Protein AF-A0A3C2B2I4-F1 (afdb_monomer_lite)

Structure (mmCIF, N/CA/C/O backbone):
data_AF-A0A3C2B2I4-F1
#
_entry.id   AF-A0A3C2B2I4-F1
#
loop_
_atom_site.group_PDB
_atom_site.id
_atom_site.type_symbol
_atom_site.label_atom_id
_atom_site.label_alt_id
_atom_site.label_comp_id
_atom_site.label_asym_id
_atom_site.label_entity_id
_atom_site.label_seq_id
_atom_site.pdbx_PDB_ins_code
_atom_site.Cartn_x
_atom_site.Cartn_y
_atom_site.Cartn_z
_atom_site.occupancy
_atom_site.B_iso_or_equiv
_atom_site.auth_seq_id
_atom_site.auth_comp_id
_atom_site.auth_asym_id
_atom_site.auth_atom_id
_atom_site.pdbx_PDB_model_num
ATOM 1 N N . MET A 1 1 ? -45.679 33.049 30.970 1.00 45.91 1 MET A N 1
ATOM 2 C CA . MET A 1 1 ? -45.464 31.804 30.205 1.00 45.91 1 MET A CA 1
ATOM 3 C C . MET A 1 1 ? -45.066 32.193 28.793 1.00 45.91 1 MET A C 1
ATOM 5 O O . MET A 1 1 ? -45.923 32.632 28.043 1.00 45.91 1 MET A O 1
ATOM 9 N N . LEU A 1 2 ? -43.774 32.121 28.475 1.00 46.69 2 LEU A N 1
ATOM 10 C CA . LEU A 1 2 ? -43.236 32.306 27.125 1.00 46.69 2 LEU A CA 1
ATOM 11 C C . LEU A 1 2 ? -42.675 30.939 26.718 1.00 46.69 2 LEU A C 1
ATOM 13 O O . LEU A 1 2 ? -41.783 30.434 27.396 1.00 46.69 2 LEU A O 1
ATOM 17 N N . GLY A 1 3 ? -43.286 30.293 25.724 1.00 44.69 3 GLY A N 1
ATOM 18 C CA . GLY A 1 3 ? -42.821 29.006 25.196 1.00 44.69 3 GLY A CA 1
ATOM 19 C C . GLY A 1 3 ? -41.560 29.170 24.336 1.00 44.69 3 GLY A C 1
ATOM 20 O O . GLY A 1 3 ? -41.277 30.287 23.895 1.00 44.69 3 GLY A O 1
ATOM 21 N N . PRO A 1 4 ? -40.789 28.095 24.096 1.00 54.88 4 PRO A N 1
ATOM 22 C CA . PRO A 1 4 ? -39.605 28.175 23.254 1.00 54.88 4 PRO A CA 1
ATOM 23 C C . PRO A 1 4 ? -40.001 28.342 21.782 1.00 54.88 4 PRO A C 1
ATOM 25 O O . PRO A 1 4 ? -40.861 27.629 21.266 1.00 54.88 4 PRO A O 1
ATOM 28 N N . VAL A 1 5 ? -39.347 29.291 21.114 1.00 54.00 5 VAL A N 1
ATOM 29 C CA . VAL A 1 5 ? -39.343 29.413 19.655 1.00 54.00 5 VAL A CA 1
ATOM 30 C C . VAL A 1 5 ? -38.425 28.317 19.118 1.00 54.00 5 VAL A C 1
ATOM 32 O O . VAL A 1 5 ? -37.212 28.365 19.308 1.00 54.00 5 VAL A O 1
ATOM 35 N N . VAL A 1 6 ? -39.022 27.307 18.491 1.00 51.22 6 VAL A N 1
ATOM 36 C CA . VAL A 1 6 ? -38.335 26.365 17.603 1.00 51.22 6 VAL A CA 1
ATOM 37 C C . VAL A 1 6 ? -37.940 27.120 16.340 1.00 51.22 6 VAL A C 1
ATOM 39 O O . VAL A 1 6 ? -38.787 27.723 15.687 1.00 51.22 6 VAL A O 1
ATOM 42 N N . ASN A 1 7 ? -36.645 27.130 16.033 1.00 45.66 7 ASN A N 1
ATOM 43 C CA . ASN A 1 7 ? -36.138 27.689 14.790 1.00 45.66 7 ASN A CA 1
ATOM 44 C C . ASN A 1 7 ? -35.922 26.531 13.811 1.00 45.66 7 ASN A C 1
ATOM 46 O O . ASN A 1 7 ? -34.861 25.909 13.803 1.00 45.66 7 ASN A O 1
ATOM 50 N N . ASP A 1 8 ? -36.956 26.230 13.026 1.00 52.59 8 ASP A N 1
ATOM 51 C CA . ASP A 1 8 ? -36.856 25.384 11.840 1.00 52.59 8 ASP A CA 1
ATOM 52 C C . ASP A 1 8 ? -36.084 26.160 10.769 1.00 52.59 8 ASP A C 1
ATOM 54 O O . ASP A 1 8 ? -36.627 27.034 10.096 1.00 52.59 8 ASP A O 1
ATOM 58 N N . ASN A 1 9 ? -34.795 25.865 10.625 1.00 42.50 9 ASN A N 1
ATOM 59 C CA . ASN A 1 9 ? -34.027 26.293 9.461 1.00 42.50 9 ASN A CA 1
ATOM 60 C C . ASN A 1 9 ? -33.392 25.069 8.801 1.00 42.50 9 ASN A C 1
ATOM 62 O O . ASN A 1 9 ? -32.176 24.878 8.823 1.00 42.50 9 ASN A O 1
ATOM 66 N N . GLU A 1 10 ? -34.250 24.223 8.229 1.00 46.62 10 GLU A N 1
ATOM 67 C CA . GLU A 1 10 ? -33.852 23.217 7.250 1.00 46.62 10 GLU A CA 1
ATOM 68 C C . GLU A 1 10 ? -33.397 23.922 5.965 1.00 46.62 10 GLU A C 1
ATOM 70 O O . GLU A 1 10 ? -34.185 24.211 5.065 1.00 46.62 10 GLU A O 1
ATOM 75 N N . SER A 1 11 ? -32.098 24.199 5.866 1.00 42.44 11 SER A N 1
ATOM 76 C CA . SER A 1 11 ? -31.469 24.491 4.580 1.00 42.44 11 SER A CA 1
ATOM 77 C C . SER A 1 11 ? -31.208 23.169 3.867 1.00 42.44 11 SER A C 1
ATOM 79 O O . SER A 1 11 ? -30.179 22.522 4.068 1.00 42.44 11 SER A O 1
ATOM 81 N N . LYS A 1 12 ? -32.156 22.764 3.019 1.00 50.34 12 LYS A N 1
ATOM 82 C CA . LYS A 1 12 ? -31.902 21.809 1.936 1.00 50.34 12 LYS A CA 1
ATOM 83 C C . LYS A 1 12 ? -31.000 22.486 0.904 1.00 50.34 12 LYS A C 1
ATOM 85 O O . LYS A 1 12 ? -31.476 23.079 -0.058 1.00 50.34 12 LYS A O 1
ATOM 90 N N . GLY A 1 13 ? -29.696 22.434 1.152 1.00 37.00 13 GLY A N 1
ATOM 91 C CA . GLY A 1 13 ? -28.658 22.785 0.193 1.00 37.00 13 GLY A CA 1
ATOM 92 C C . GLY A 1 13 ? -28.086 21.507 -0.399 1.00 37.00 13 GLY A C 1
ATOM 93 O O . GLY A 1 13 ? -27.253 20.855 0.220 1.00 37.00 13 GLY A O 1
ATOM 94 N N . GLU A 1 14 ? -28.586 21.134 -1.568 1.00 42.44 14 GLU A N 1
ATOM 95 C CA . GLU A 1 14 ? -28.069 20.052 -2.397 1.00 42.44 14 GLU A CA 1
ATOM 96 C C . GLU A 1 14 ? -26.576 20.273 -2.679 1.00 42.44 14 GLU A C 1
ATOM 98 O O . GLU A 1 14 ? -26.188 21.256 -3.311 1.00 42.44 14 GLU A O 1
ATOM 103 N N . VAL A 1 15 ? -25.723 19.385 -2.167 1.00 36.50 15 VAL A N 1
ATOM 104 C CA . VAL A 1 15 ? -24.288 19.419 -2.452 1.00 36.50 15 VAL A CA 1
ATOM 105 C C . VAL A 1 15 ? -24.095 18.765 -3.813 1.00 36.50 15 VAL A C 1
ATOM 107 O O . VAL A 1 15 ? -24.122 17.542 -3.939 1.00 36.50 15 VAL A O 1
ATOM 110 N N . MET A 1 16 ? -23.934 19.594 -4.845 1.00 33.44 16 MET A N 1
ATOM 111 C CA . MET A 1 16 ? -23.454 19.140 -6.144 1.00 33.44 16 MET A CA 1
ATOM 112 C C . MET A 1 16 ? -22.078 18.494 -5.964 1.00 33.44 16 MET A C 1
ATOM 114 O O . MET A 1 16 ? -21.097 19.166 -5.646 1.00 33.44 16 MET A O 1
ATOM 118 N N . ALA A 1 17 ? -22.014 17.181 -6.168 1.00 38.31 17 ALA A N 1
ATOM 119 C CA . ALA A 1 17 ? -20.759 16.472 -6.346 1.00 38.31 17 ALA A CA 1
ATOM 120 C C . ALA A 1 17 ? -20.050 17.023 -7.597 1.00 38.31 17 ALA A C 1
ATOM 122 O O . ALA A 1 17 ? -20.699 17.162 -8.639 1.00 38.31 17 ALA A O 1
ATOM 123 N N . PRO A 1 18 ? -18.740 17.321 -7.556 1.00 34.59 18 PRO A N 1
ATOM 124 C CA . PRO A 1 18 ? -18.010 17.601 -8.778 1.00 34.59 18 PRO A CA 1
ATOM 125 C C . PRO A 1 18 ? -17.864 16.295 -9.567 1.00 34.59 18 PRO A C 1
ATOM 127 O O . PRO A 1 18 ? -17.041 15.438 -9.255 1.00 34.59 18 PRO A O 1
ATOM 130 N N . THR A 1 19 ? -18.676 16.137 -10.610 1.00 40.25 19 THR A N 1
ATOM 131 C CA . THR A 1 19 ? -18.398 15.214 -11.713 1.00 40.25 19 THR A CA 1
ATOM 132 C C . THR A 1 19 ? -17.154 15.704 -12.445 1.00 40.25 19 THR A C 1
ATOM 134 O O . THR A 1 19 ? -17.232 16.631 -13.252 1.00 40.25 19 THR A O 1
ATOM 137 N N . VAL A 1 20 ? -16.005 15.089 -12.174 1.00 40.44 20 VAL A N 1
ATOM 138 C CA . VAL A 1 20 ? -14.827 15.208 -13.039 1.00 40.44 20 VAL A CA 1
ATOM 139 C C . VAL A 1 20 ? -14.988 14.231 -14.201 1.00 40.44 20 VAL A C 1
ATOM 141 O O . VAL A 1 20 ? -14.652 13.055 -14.118 1.00 40.44 20 VAL A O 1
ATOM 144 N N . ALA A 1 21 ? -15.601 14.730 -15.272 1.00 34.66 21 ALA A N 1
ATOM 145 C CA . ALA A 1 21 ? -15.574 14.094 -16.578 1.00 34.66 21 ALA A CA 1
ATOM 146 C C . ALA A 1 21 ? -14.213 14.346 -17.248 1.00 34.66 21 ALA A C 1
ATOM 148 O O . ALA A 1 21 ? -13.633 15.426 -17.128 1.00 34.66 21 ALA A O 1
ATOM 149 N N . GLU A 1 22 ? -13.731 13.322 -17.945 1.00 38.53 22 GLU A N 1
ATOM 150 C CA . GLU A 1 22 ? -12.522 13.289 -18.761 1.00 38.53 22 GLU A CA 1
ATOM 151 C C . GLU A 1 22 ? -12.404 14.442 -19.7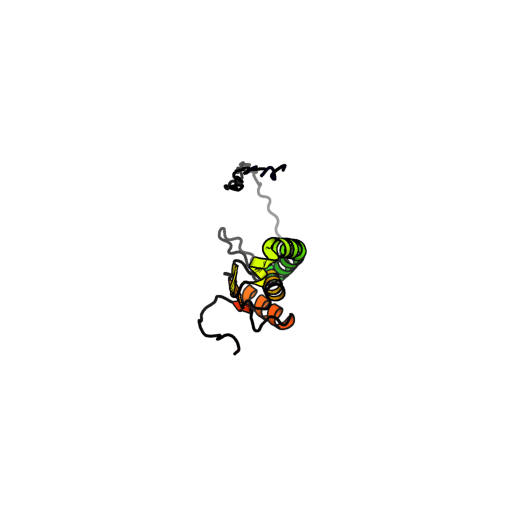70 1.00 38.53 22 GLU A C 1
ATOM 153 O O . GLU A 1 22 ? -13.395 14.848 -20.378 1.00 38.53 22 GLU A O 1
ATOM 158 N N . SER A 1 23 ? -11.165 14.877 -20.038 1.00 31.62 23 SER A N 1
ATOM 159 C CA . SER A 1 23 ? -10.608 15.054 -21.395 1.00 31.62 23 SER A CA 1
ATOM 160 C C . SER A 1 23 ? -9.258 15.772 -21.333 1.00 31.62 23 SER A C 1
ATOM 162 O O . SER A 1 23 ? -9.201 16.997 -21.240 1.00 31.62 23 SER A O 1
ATOM 164 N N . LEU A 1 24 ? -8.160 15.030 -21.477 1.00 36.75 24 LEU A N 1
ATOM 165 C CA . LEU A 1 24 ? -6.911 15.583 -22.005 1.00 36.75 24 LEU A CA 1
ATOM 166 C C . LEU A 1 24 ? -6.739 15.060 -23.432 1.00 36.75 24 LEU A C 1
ATOM 168 O O . LEU A 1 24 ? -6.085 14.055 -23.686 1.00 36.75 24 LEU A O 1
ATOM 172 N N . SER A 1 25 ? -7.384 15.753 -24.369 1.00 41.50 25 SER A N 1
ATOM 173 C CA . SER A 1 25 ? -7.119 15.630 -25.800 1.00 41.50 25 SER A CA 1
ATOM 174 C C . SER A 1 25 ? -5.798 16.340 -26.101 1.00 41.50 25 SER A C 1
ATOM 176 O O . SER A 1 25 ? -5.763 17.568 -26.173 1.00 41.50 25 SER A O 1
ATOM 178 N N . MET A 1 26 ? -4.716 15.584 -26.289 1.00 33.47 26 MET A N 1
ATOM 179 C CA . MET A 1 26 ? -3.487 16.110 -26.882 1.00 33.47 26 MET A CA 1
ATOM 180 C C . MET A 1 26 ? -3.629 16.128 -28.407 1.00 33.47 26 MET A C 1
ATOM 182 O O . MET A 1 26 ? -3.787 15.094 -29.050 1.00 33.47 26 MET A O 1
ATOM 186 N N . THR A 1 27 ? -3.593 17.327 -28.979 1.00 39.25 27 THR A N 1
ATOM 187 C CA . THR A 1 27 ? -3.521 17.568 -30.421 1.00 39.25 27 THR A CA 1
ATOM 188 C C . THR A 1 27 ? -2.119 17.238 -30.925 1.00 39.25 27 THR A C 1
ATOM 190 O O . THR A 1 27 ? -1.152 17.872 -30.505 1.00 39.25 27 THR A O 1
ATOM 193 N N . ALA A 1 28 ? -2.016 16.263 -31.828 1.00 37.44 28 ALA A N 1
ATOM 194 C CA . ALA A 1 28 ? -0.822 16.040 -32.630 1.00 37.44 28 ALA A CA 1
ATOM 195 C C . ALA A 1 28 ? -0.737 17.133 -33.704 1.00 37.44 28 ALA A C 1
ATOM 197 O O . ALA A 1 28 ? -1.655 17.258 -34.515 1.00 37.44 28 ALA A O 1
ATOM 198 N N . ASP A 1 29 ? 0.343 17.913 -33.689 1.00 37.31 29 ASP A N 1
ATOM 199 C CA . ASP A 1 29 ? 0.726 18.765 -34.812 1.00 37.31 29 ASP A CA 1
ATOM 200 C C . ASP A 1 29 ? 1.999 18.206 -35.451 1.00 37.31 29 ASP A C 1
ATOM 202 O O . ASP A 1 29 ? 2.945 17.790 -34.777 1.00 37.31 29 ASP A O 1
ATOM 206 N N . ASP A 1 30 ? 1.933 18.124 -36.770 1.00 43.31 30 ASP A N 1
ATOM 207 C CA . ASP A 1 30 ? 2.786 17.368 -37.671 1.00 43.31 30 ASP A CA 1
ATOM 208 C C . ASP A 1 30 ? 3.889 18.305 -38.179 1.00 43.31 30 ASP A C 1
ATOM 210 O O . ASP A 1 30 ? 3.611 19.354 -38.759 1.00 43.31 30 ASP A O 1
ATOM 214 N N . THR A 1 31 ? 5.164 17.980 -37.964 1.00 46.41 31 THR A N 1
ATOM 215 C CA . THR A 1 31 ? 6.251 18.670 -38.675 1.00 46.41 31 THR A CA 1
ATOM 216 C C . THR A 1 31 ? 7.375 17.699 -39.008 1.00 46.41 31 THR A C 1
ATOM 218 O O . THR A 1 31 ? 8.257 17.391 -38.207 1.00 46.41 31 THR A O 1
ATOM 221 N N . GLN A 1 32 ? 7.328 17.236 -40.254 1.00 48.06 32 GLN A N 1
ATOM 222 C CA . GLN A 1 32 ? 8.372 16.485 -40.938 1.00 48.06 32 GLN A CA 1
ATOM 223 C C . GLN A 1 32 ? 9.633 17.347 -41.099 1.00 48.06 32 GLN A C 1
ATOM 225 O O . GLN A 1 32 ? 9.575 18.437 -41.670 1.00 48.06 32 GLN A O 1
ATOM 230 N N . HIS A 1 33 ? 10.789 16.834 -40.671 1.00 47.34 33 HIS A N 1
ATOM 231 C CA . HIS A 1 33 ? 12.092 17.397 -41.025 1.00 47.34 33 HIS A CA 1
ATOM 232 C C . HIS A 1 33 ? 12.984 16.348 -41.705 1.00 47.34 33 HIS A C 1
ATOM 234 O O . HIS A 1 33 ? 13.320 15.306 -41.150 1.00 47.34 33 HIS A O 1
ATOM 240 N N . ASP A 1 34 ? 13.342 16.679 -42.946 1.00 38.91 34 ASP A N 1
ATOM 241 C CA . ASP A 1 34 ? 14.265 16.010 -43.863 1.00 38.91 34 ASP A CA 1
ATOM 242 C C . ASP A 1 34 ? 15.678 15.867 -43.261 1.00 38.91 34 ASP A C 1
ATOM 244 O O . ASP A 1 34 ? 16.329 16.861 -42.920 1.00 38.91 34 ASP A O 1
ATOM 248 N N . HIS A 1 35 ? 16.185 14.632 -43.166 1.00 49.19 35 HIS A N 1
ATOM 249 C CA . HIS A 1 35 ? 17.567 14.352 -42.776 1.00 49.19 35 HIS A CA 1
ATOM 250 C C . HIS A 1 35 ? 18.350 13.721 -43.928 1.00 49.19 35 HIS A C 1
ATOM 252 O O . HIS A 1 35 ? 18.312 12.523 -44.201 1.00 49.19 35 HIS A O 1
ATOM 258 N N . ARG A 1 36 ? 19.120 14.596 -44.574 1.00 42.72 36 ARG A N 1
ATOM 259 C CA . ARG A 1 36 ? 20.085 14.315 -45.635 1.00 42.72 36 ARG A CA 1
ATOM 260 C C . ARG A 1 36 ? 21.150 13.306 -45.198 1.00 42.72 36 ARG A C 1
ATOM 262 O O . ARG A 1 36 ? 21.790 13.458 -44.159 1.00 42.72 36 ARG A O 1
ATOM 269 N N . HIS A 1 37 ? 21.411 12.340 -46.073 1.00 44.97 37 HIS A N 1
ATOM 270 C CA . HIS A 1 37 ? 22.485 11.361 -45.949 1.00 44.97 37 HIS A CA 1
ATOM 271 C C . HIS A 1 37 ? 23.878 12.005 -46.009 1.00 44.97 37 HIS A C 1
ATOM 273 O O . HIS A 1 37 ? 24.209 12.732 -46.950 1.00 44.97 37 HIS A O 1
ATOM 279 N N . ARG A 1 38 ? 24.740 11.657 -45.047 1.00 45.81 38 ARG A N 1
ATOM 280 C CA . ARG A 1 38 ? 26.193 11.826 -45.159 1.00 45.81 38 ARG A CA 1
ATOM 281 C C . ARG A 1 38 ? 26.908 10.569 -44.667 1.00 45.81 38 ARG A C 1
ATOM 283 O O . ARG A 1 38 ? 26.694 10.119 -43.548 1.00 45.81 38 ARG A O 1
ATOM 290 N N . HIS A 1 39 ? 27.743 10.013 -45.543 1.00 50.38 39 HIS A N 1
ATOM 291 C CA . HIS A 1 39 ? 28.571 8.835 -45.309 1.00 50.38 39 HIS A CA 1
ATOM 292 C C . HIS A 1 39 ? 29.745 9.140 -44.369 1.00 50.38 39 HIS A C 1
ATOM 294 O O . HIS A 1 39 ? 30.473 10.109 -44.583 1.00 50.38 39 HIS A O 1
ATOM 300 N N . GLY A 1 40 ? 29.968 8.260 -43.391 1.00 43.50 40 GLY A N 1
ATOM 301 C CA . GLY A 1 40 ? 31.179 8.203 -42.576 1.00 43.50 40 GLY A CA 1
ATOM 302 C C . GLY A 1 40 ? 31.483 6.756 -42.189 1.00 43.50 40 GLY A C 1
ATOM 303 O O . GLY A 1 40 ? 30.662 6.098 -41.558 1.00 43.50 40 GLY A O 1
ATOM 304 N N . HIS A 1 41 ? 32.641 6.249 -42.615 1.00 52.81 41 HIS A N 1
ATOM 305 C CA . HIS A 1 41 ? 33.168 4.932 -42.253 1.00 52.81 41 HIS A CA 1
ATOM 306 C C . HIS A 1 41 ? 33.758 4.959 -40.835 1.00 52.81 41 HIS A C 1
ATOM 308 O O . HIS A 1 41 ? 34.598 5.806 -40.541 1.00 52.81 41 HIS A O 1
ATOM 314 N N . GLY A 1 42 ? 33.362 4.009 -39.982 1.00 44.94 42 GLY A N 1
ATOM 315 C CA . GLY A 1 42 ? 33.894 3.835 -38.629 1.00 44.94 42 GLY A CA 1
ATOM 316 C C . GLY A 1 42 ? 33.808 2.374 -38.188 1.00 44.94 42 GLY A C 1
ATOM 317 O O . GLY A 1 42 ? 32.819 1.698 -38.451 1.00 44.94 42 GLY A O 1
ATOM 318 N N . HIS A 1 43 ? 34.893 1.878 -37.601 1.00 51.31 43 HIS A N 1
ATOM 319 C CA . HIS A 1 43 ? 35.185 0.470 -37.344 1.00 51.31 43 HIS A CA 1
ATOM 320 C C . HIS A 1 43 ? 34.227 -0.220 -36.360 1.00 51.31 43 HIS A C 1
ATOM 322 O O . HIS A 1 43 ? 33.807 0.354 -35.360 1.00 51.31 43 HIS A O 1
ATOM 328 N N . GLY A 1 44 ? 33.923 -1.489 -36.648 1.00 51.94 44 GLY A N 1
ATOM 329 C CA . GLY A 1 44 ? 33.072 -2.342 -35.831 1.00 51.94 44 GLY A CA 1
ATOM 330 C C . GLY A 1 44 ? 33.773 -2.892 -34.590 1.00 51.94 44 GLY A C 1
ATOM 331 O O . GLY A 1 44 ? 34.717 -3.669 -34.698 1.00 51.94 44 GLY A O 1
ATOM 332 N N . HIS A 1 45 ? 33.201 -2.571 -33.432 1.00 52.00 45 HIS A N 1
ATOM 333 C CA . HIS A 1 45 ? 33.175 -3.426 -32.248 1.00 52.00 45 HIS A CA 1
ATOM 334 C C . HIS A 1 45 ? 31.735 -3.433 -31.722 1.00 52.00 45 HIS A C 1
ATOM 336 O O . HIS A 1 45 ? 31.311 -2.532 -31.005 1.00 52.00 45 HIS A O 1
ATOM 342 N N . SER A 1 46 ? 30.945 -4.422 -32.144 1.00 49.81 46 SER A N 1
ATOM 343 C CA . SER A 1 46 ? 29.560 -4.585 -31.706 1.00 49.81 46 SER A CA 1
ATOM 344 C C . SER A 1 46 ? 29.513 -5.287 -30.346 1.00 49.81 46 SER A C 1
ATOM 346 O O . SER A 1 46 ? 29.611 -6.512 -30.257 1.00 49.81 46 SER A O 1
ATOM 348 N N . HIS A 1 47 ? 29.322 -4.521 -29.280 1.00 55.44 47 HIS A N 1
ATOM 349 C CA . HIS A 1 47 ? 28.520 -4.968 -28.139 1.00 55.44 47 HIS A CA 1
ATOM 350 C C . HIS A 1 47 ? 27.194 -4.222 -28.225 1.00 55.44 47 HIS A C 1
ATOM 352 O O . HIS A 1 47 ? 26.980 -3.196 -27.590 1.00 55.44 47 HIS A O 1
ATOM 358 N N . GLY A 1 48 ? 26.339 -4.698 -29.130 1.00 44.78 48 GLY A N 1
ATOM 359 C CA . GLY A 1 48 ? 24.986 -4.190 -29.267 1.00 44.78 48 GLY A CA 1
ATOM 360 C C . GLY A 1 48 ? 24.117 -4.794 -28.176 1.00 44.78 48 GLY A C 1
ATOM 361 O O . GLY A 1 48 ? 23.596 -5.891 -28.356 1.00 44.78 48 GLY A O 1
ATOM 362 N N . HIS A 1 49 ? 23.927 -4.074 -27.073 1.00 54.19 49 HIS A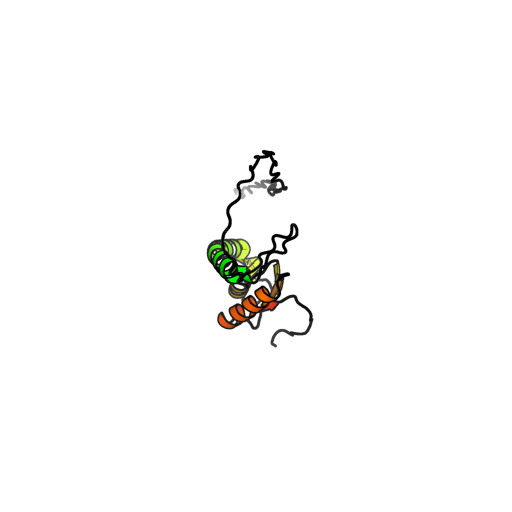 N 1
ATOM 363 C CA . HIS A 1 49 ? 22.657 -4.157 -26.360 1.00 54.19 49 HIS A CA 1
ATOM 364 C C . HIS A 1 49 ? 21.619 -3.495 -27.267 1.00 54.19 49 HIS A C 1
ATOM 366 O O . HIS A 1 49 ? 21.490 -2.274 -27.314 1.00 54.19 49 HIS A O 1
ATOM 372 N N . GLY A 1 50 ? 20.979 -4.311 -28.104 1.00 44.53 50 GLY A N 1
ATOM 373 C CA . GLY A 1 50 ? 19.901 -3.865 -28.969 1.00 44.53 50 GLY A CA 1
ATOM 374 C C . GLY A 1 50 ? 18.701 -3.470 -28.120 1.00 44.53 50 GLY A C 1
ATOM 375 O O . GLY A 1 50 ? 17.902 -4.326 -27.760 1.00 44.53 50 GLY A O 1
ATOM 376 N N . HIS A 1 51 ? 18.563 -2.179 -27.827 1.00 59.34 51 HIS A N 1
ATOM 377 C CA . HIS A 1 51 ? 17.269 -1.593 -27.504 1.00 59.34 51 HIS A CA 1
ATOM 378 C C . HIS A 1 51 ? 16.495 -1.475 -28.817 1.00 59.34 51 HIS A C 1
ATOM 380 O O . HIS A 1 51 ? 16.616 -0.499 -29.557 1.00 59.34 51 HIS A O 1
ATOM 386 N N . GLY A 1 52 ? 15.786 -2.547 -29.169 1.00 47.03 52 GLY A N 1
ATOM 387 C CA . GLY A 1 52 ? 14.802 -2.504 -30.238 1.00 47.03 52 GLY A CA 1
ATOM 388 C C . GLY A 1 52 ? 13.625 -1.659 -29.774 1.00 47.03 52 GLY A C 1
ATOM 389 O O . GLY A 1 52 ? 12.861 -2.111 -28.934 1.00 47.03 52 GLY A O 1
ATOM 390 N N . HIS A 1 53 ? 13.496 -0.448 -30.314 1.00 58.84 53 HIS A N 1
ATOM 391 C CA . HIS A 1 53 ? 12.266 0.334 -30.242 1.00 58.84 53 HIS A CA 1
ATOM 392 C C . HIS A 1 53 ? 11.252 -0.309 -31.189 1.00 58.84 53 HIS A C 1
ATOM 394 O O . HIS A 1 53 ? 11.299 -0.095 -32.405 1.00 58.84 53 HIS A O 1
ATOM 400 N N . SER A 1 54 ? 10.392 -1.163 -30.643 1.00 52.38 54 SER A N 1
ATOM 401 C CA . SER A 1 54 ? 9.255 -1.713 -31.366 1.00 52.38 54 SER A CA 1
ATOM 402 C C . SER A 1 54 ? 8.054 -0.858 -31.001 1.00 52.38 54 SER A C 1
ATOM 404 O O . SER A 1 54 ? 7.675 -0.793 -29.845 1.00 52.38 54 SER A O 1
ATOM 406 N N . HIS A 1 55 ? 7.422 -0.196 -31.969 1.00 55.19 55 HIS A N 1
ATOM 407 C CA . HIS A 1 55 ? 6.140 0.468 -31.730 1.00 55.19 55 HIS A CA 1
ATOM 408 C C . HIS A 1 55 ? 5.116 -0.560 -31.204 1.00 55.19 55 HIS A C 1
ATOM 410 O O . HIS A 1 55 ? 4.556 -1.336 -31.978 1.00 55.19 55 HIS A O 1
ATOM 416 N N . GLY A 1 56 ? 4.949 -0.588 -29.878 1.00 52.19 56 GLY A N 1
ATOM 417 C CA . GLY A 1 56 ? 4.256 -1.631 -29.111 1.00 52.19 56 GLY A CA 1
ATOM 418 C C . GLY A 1 56 ? 4.985 -2.023 -27.813 1.00 52.19 56 GLY A C 1
ATOM 419 O O . GLY A 1 56 ? 4.887 -3.175 -27.409 1.00 52.19 56 GLY A O 1
ATOM 420 N N . ASP A 1 57 ? 5.761 -1.108 -27.215 1.00 52.66 57 ASP A N 1
ATOM 421 C CA . ASP A 1 57 ? 6.603 -1.358 -26.040 1.00 52.66 57 ASP A CA 1
ATOM 422 C C . ASP A 1 57 ? 5.739 -1.507 -24.772 1.00 52.66 57 ASP A C 1
ATOM 424 O O . ASP A 1 57 ? 5.211 -0.524 -24.246 1.00 52.66 57 ASP A O 1
ATOM 428 N N . ASP A 1 58 ? 5.599 -2.734 -24.265 1.00 71.12 58 ASP A N 1
ATOM 429 C CA . ASP A 1 58 ? 5.137 -2.960 -22.895 1.00 71.12 58 ASP A CA 1
ATOM 430 C C . ASP A 1 58 ? 6.137 -2.294 -21.937 1.00 71.12 58 ASP A C 1
ATOM 432 O O . ASP A 1 58 ? 7.334 -2.592 -21.956 1.00 71.12 58 ASP A O 1
ATOM 436 N N . VAL A 1 59 ? 5.657 -1.356 -21.116 1.00 80.69 59 VAL A N 1
ATOM 437 C CA . VAL A 1 59 ? 6.475 -0.679 -20.100 1.00 80.69 59 VAL A CA 1
ATOM 438 C C . VAL A 1 59 ? 7.053 -1.730 -19.152 1.00 80.69 59 VAL A C 1
ATOM 440 O O . VAL A 1 59 ? 6.306 -2.491 -18.535 1.00 80.69 59 VAL A O 1
ATOM 443 N N . ASP A 1 60 ? 8.381 -1.758 -18.999 1.00 86.75 60 ASP A N 1
ATOM 444 C CA . ASP A 1 60 ? 9.037 -2.592 -17.989 1.00 86.75 60 ASP A CA 1
ATOM 445 C C . ASP A 1 60 ? 8.838 -1.980 -16.597 1.00 86.75 60 ASP A C 1
ATOM 447 O O . ASP A 1 60 ? 9.705 -1.311 -16.028 1.00 86.75 60 ASP A O 1
ATOM 451 N N . TRP A 1 61 ? 7.653 -2.225 -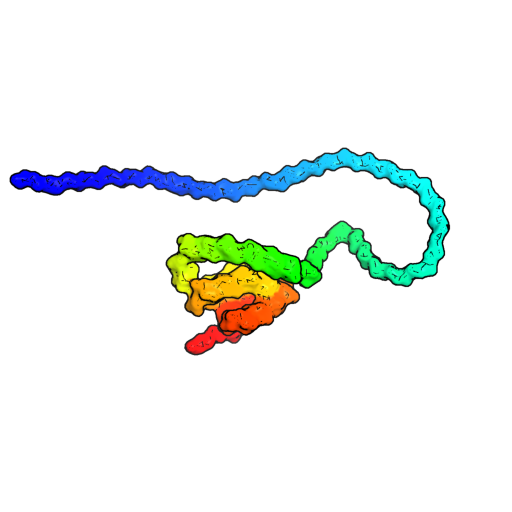16.042 1.00 87.38 61 TRP A N 1
ATOM 452 C CA . TRP A 1 61 ? 7.270 -1.795 -14.702 1.00 87.38 61 TRP A CA 1
ATOM 453 C C . TRP A 1 61 ? 8.228 -2.317 -13.628 1.00 87.38 61 TRP A C 1
ATOM 455 O O . TRP A 1 61 ? 8.410 -1.671 -12.597 1.00 87.38 61 TRP A O 1
ATOM 465 N N . SER A 1 62 ? 8.882 -3.459 -13.871 1.00 84.81 62 SER A N 1
ATOM 466 C CA . SER A 1 62 ? 9.833 -4.040 -12.925 1.00 84.81 62 SER A CA 1
ATOM 467 C C . SER A 1 62 ? 11.137 -3.241 -12.856 1.00 84.81 62 SER A C 1
ATOM 469 O O . SER A 1 62 ? 11.650 -3.008 -11.758 1.00 84.81 62 SER A O 1
ATOM 471 N N . ALA A 1 63 ? 11.625 -2.741 -13.996 1.00 90.25 63 ALA A N 1
ATOM 472 C CA . ALA A 1 63 ? 12.774 -1.840 -14.051 1.00 90.25 63 ALA A CA 1
ATOM 473 C C . ALA A 1 63 ? 12.481 -0.470 -13.416 1.00 90.25 63 ALA A C 1
ATOM 475 O O . ALA A 1 63 ? 13.398 0.196 -12.940 1.00 90.25 63 ALA A O 1
ATOM 476 N N . MET A 1 64 ? 11.209 -0.064 -13.357 1.00 93.00 64 MET A N 1
ATOM 477 C CA . MET A 1 64 ? 10.776 1.196 -12.738 1.00 93.00 64 MET A CA 1
ATOM 478 C C . MET A 1 64 ? 10.486 1.090 -11.234 1.00 93.00 64 MET A C 1
ATOM 480 O O . MET A 1 64 ? 10.139 2.092 -10.614 1.00 93.00 64 MET A O 1
ATOM 484 N N . ALA A 1 65 ? 10.631 -0.088 -10.625 1.00 92.75 65 ALA A N 1
ATOM 485 C CA . ALA A 1 65 ? 10.173 -0.339 -9.260 1.00 92.75 65 ALA A CA 1
ATOM 486 C C . ALA A 1 65 ? 10.732 0.640 -8.212 1.00 92.75 65 ALA A C 1
ATOM 488 O O . ALA A 1 65 ? 9.979 1.133 -7.381 1.00 92.75 65 ALA A O 1
ATOM 489 N N . GLU A 1 66 ? 12.027 0.963 -8.270 1.00 94.69 66 GLU A N 1
ATOM 490 C CA . GLU A 1 66 ? 12.647 1.917 -7.335 1.00 94.69 66 GLU A CA 1
ATOM 491 C C . GLU A 1 66 ? 12.066 3.328 -7.481 1.00 94.69 66 GLU A C 1
ATOM 493 O O . GLU A 1 66 ? 11.842 4.017 -6.490 1.00 94.69 66 GLU A O 1
ATOM 498 N N . HIS A 1 67 ? 11.773 3.751 -8.712 1.00 96.31 67 HIS A N 1
ATOM 499 C CA . HIS A 1 67 ? 11.141 5.042 -8.957 1.00 96.31 67 HIS A CA 1
ATOM 500 C C . HIS A 1 67 ? 9.706 5.069 -8.423 1.00 96.31 67 HIS A C 1
ATOM 502 O O . HIS A 1 67 ? 9.328 6.024 -7.753 1.00 96.31 67 HIS A O 1
ATOM 508 N N . LEU A 1 68 ? 8.945 3.995 -8.642 1.00 96.50 68 LEU A N 1
ATOM 509 C CA . LEU A 1 68 ? 7.580 3.859 -8.130 1.00 96.50 68 LEU A CA 1
ATOM 510 C C . LEU A 1 68 ? 7.530 3.817 -6.595 1.00 96.50 68 LEU A C 1
ATOM 512 O O . LEU A 1 68 ? 6.570 4.300 -5.999 1.00 96.50 68 LEU A O 1
ATOM 516 N N . GLU A 1 69 ? 8.554 3.263 -5.941 1.00 96.88 69 GLU A N 1
ATOM 517 C CA . GLU A 1 69 ? 8.687 3.327 -4.482 1.00 96.88 69 GLU A CA 1
ATOM 518 C C . GLU A 1 69 ? 8.867 4.775 -4.010 1.00 96.88 69 GLU A C 1
ATOM 520 O O . GLU A 1 69 ? 8.152 5.212 -3.108 1.00 96.88 69 GLU A O 1
ATOM 525 N N . ILE A 1 70 ? 9.747 5.541 -4.663 1.00 98.12 70 ILE A N 1
ATOM 526 C CA . ILE A 1 70 ? 9.956 6.966 -4.361 1.00 98.12 70 ILE A CA 1
ATOM 527 C C . ILE A 1 70 ? 8.666 7.763 -4.579 1.00 98.12 70 ILE A C 1
ATOM 529 O O . ILE A 1 70 ? 8.268 8.536 -3.708 1.00 98.12 70 ILE A O 1
ATOM 533 N N . ASP A 1 71 ? 7.988 7.564 -5.709 1.00 97.19 71 ASP A N 1
ATOM 534 C CA . ASP A 1 71 ? 6.735 8.258 -6.019 1.00 97.19 71 ASP A CA 1
ATOM 535 C C . ASP A 1 71 ? 5.642 7.929 -4.992 1.00 97.19 71 ASP A C 1
ATOM 537 O O . ASP A 1 71 ? 4.927 8.820 -4.523 1.00 97.19 71 ASP A O 1
ATOM 541 N N . GLY A 1 72 ? 5.551 6.662 -4.579 1.00 97.12 72 GLY A N 1
ATOM 542 C CA . GLY A 1 72 ? 4.655 6.231 -3.510 1.00 97.12 72 GLY A CA 1
ATOM 543 C C . GLY A 1 72 ? 4.974 6.901 -2.172 1.00 97.12 72 GLY A C 1
ATOM 544 O O . GLY A 1 72 ? 4.063 7.357 -1.480 1.00 97.12 72 GLY A O 1
ATOM 545 N N . GLU A 1 73 ? 6.256 7.008 -1.814 1.00 97.81 73 GLU A N 1
ATOM 546 C CA . GLU A 1 73 ? 6.699 7.662 -0.577 1.00 97.81 73 GLU A CA 1
ATOM 547 C C . GLU A 1 73 ? 6.394 9.166 -0.586 1.00 97.81 73 GLU A C 1
ATOM 549 O O . GLU A 1 73 ? 5.932 9.714 0.420 1.00 97.81 73 GLU A O 1
ATOM 554 N N . LEU A 1 74 ? 6.553 9.823 -1.737 1.00 98.38 74 LEU A N 1
ATOM 555 C CA . LEU A 1 74 ? 6.167 11.223 -1.932 1.00 98.38 74 LEU A CA 1
ATOM 556 C C . LEU A 1 74 ? 4.654 11.444 -1.776 1.00 98.38 74 LEU A C 1
ATOM 558 O O . LEU A 1 74 ? 4.238 12.519 -1.338 1.00 98.38 74 LEU A O 1
ATOM 562 N N . ALA A 1 75 ? 3.831 10.441 -2.091 1.00 96.94 75 ALA A N 1
ATOM 563 C CA . ALA A 1 75 ? 2.378 10.505 -1.946 1.00 96.94 75 ALA A CA 1
ATOM 564 C C . ALA A 1 75 ? 1.882 10.266 -0.505 1.00 96.94 75 ALA A C 1
ATOM 566 O O . ALA A 1 75 ? 0.735 10.602 -0.196 1.00 96.94 75 ALA A O 1
ATOM 567 N N . LEU A 1 76 ? 2.713 9.737 0.404 1.00 96.94 76 LEU A N 1
ATOM 568 C CA . LEU A 1 76 ? 2.292 9.377 1.768 1.00 96.94 76 LEU A CA 1
ATOM 569 C C . LEU A 1 76 ? 1.635 10.521 2.564 1.00 96.94 76 LEU A C 1
ATOM 571 O O . LEU A 1 76 ? 0.620 10.259 3.214 1.00 96.94 76 LEU A O 1
ATOM 575 N N . PRO A 1 77 ? 2.110 11.784 2.517 1.00 97.12 77 PRO A N 1
ATOM 576 C CA . PRO A 1 77 ? 1.438 12.880 3.217 1.00 97.12 77 PRO A CA 1
ATOM 577 C C . PRO A 1 77 ? 0.005 13.120 2.722 1.00 97.12 77 PRO A C 1
ATOM 579 O O . PRO A 1 77 ? -0.882 13.425 3.520 1.00 97.12 77 PRO A O 1
ATOM 582 N N . LEU A 1 78 ? -0.238 12.949 1.417 1.00 96.00 78 LEU A N 1
ATOM 583 C CA . LEU A 1 78 ? -1.575 13.055 0.834 1.00 96.00 78 LEU A CA 1
ATOM 584 C C . LEU A 1 78 ? -2.457 11.879 1.266 1.00 96.00 78 LEU A C 1
ATOM 586 O O . LEU A 1 78 ? -3.600 12.092 1.665 1.00 96.00 78 LEU A O 1
ATOM 590 N N . VAL A 1 79 ? -1.926 10.654 1.237 1.00 94.94 79 VAL A N 1
ATOM 591 C CA . VAL A 1 79 ? -2.645 9.458 1.707 1.00 94.94 79 VAL A CA 1
ATOM 592 C C . VAL A 1 79 ? -3.056 9.618 3.170 1.00 94.94 79 VAL A C 1
ATOM 594 O O . VAL A 1 79 ? -4.214 9.382 3.507 1.00 94.94 79 VAL A O 1
ATOM 597 N N . ALA A 1 80 ? -2.151 10.091 4.029 1.00 93.56 80 ALA A N 1
ATOM 598 C CA . ALA A 1 80 ? -2.443 10.342 5.438 1.00 93.56 80 ALA A CA 1
ATOM 599 C C . ALA A 1 80 ? -3.555 11.389 5.625 1.00 93.56 80 ALA A C 1
ATOM 601 O O . ALA A 1 80 ? -4.439 11.203 6.463 1.00 93.56 80 ALA A O 1
ATOM 602 N N . ALA A 1 81 ? -3.552 12.462 4.825 1.00 95.50 81 ALA A N 1
ATOM 603 C CA . ALA A 1 81 ? -4.615 13.464 4.850 1.00 95.50 81 ALA A CA 1
ATOM 604 C C . ALA A 1 81 ? -5.971 12.866 4.439 1.00 95.50 81 ALA A C 1
ATOM 606 O O . ALA A 1 81 ? -6.960 13.056 5.144 1.00 95.50 81 ALA A O 1
ATOM 607 N N . ILE A 1 82 ? -6.013 12.078 3.359 1.00 93.81 82 ILE A N 1
ATOM 608 C CA . ILE A 1 82 ? -7.235 11.398 2.898 1.00 93.81 82 ILE A CA 1
ATOM 609 C C . ILE A 1 82 ? -7.758 10.433 3.966 1.00 93.81 82 ILE A C 1
ATOM 611 O O . ILE A 1 82 ? -8.946 10.444 4.282 1.00 93.81 82 ILE A O 1
ATOM 615 N N . VAL A 1 83 ? -6.882 9.618 4.557 1.00 91.62 83 VAL A N 1
ATOM 616 C CA . VAL A 1 83 ? -7.252 8.694 5.637 1.00 91.62 83 VAL A CA 1
ATOM 617 C C . VAL A 1 83 ? -7.800 9.447 6.844 1.00 91.62 83 VAL A C 1
ATOM 619 O O . VAL A 1 83 ? -8.786 9.005 7.426 1.00 91.62 83 VAL A O 1
ATOM 622 N N . SER A 1 84 ? -7.200 10.581 7.213 1.00 92.00 84 SER A N 1
ATOM 623 C CA . SER A 1 84 ? -7.688 11.413 8.315 1.00 92.00 84 SER A CA 1
ATOM 624 C C . SER A 1 84 ? -9.098 11.943 8.045 1.00 92.00 84 SER A C 1
ATOM 626 O O . SER A 1 84 ? -9.950 11.880 8.930 1.00 92.00 84 SER A O 1
ATOM 628 N N . GLU A 1 85 ? -9.364 12.429 6.832 1.00 94.38 85 GLU A N 1
ATOM 629 C CA . GLU A 1 85 ? -10.694 12.908 6.426 1.00 94.38 85 GLU A CA 1
ATOM 630 C C . GLU A 1 85 ? -11.728 11.770 6.411 1.00 94.38 85 GLU A C 1
ATOM 632 O O . GLU A 1 85 ? -12.864 11.928 6.857 1.00 94.38 85 GLU A O 1
ATOM 637 N N . LEU A 1 86 ? -11.322 10.580 5.963 1.00 89.00 86 LEU A N 1
ATOM 638 C CA . LEU A 1 86 ? -12.171 9.389 5.905 1.00 89.00 86 LEU A CA 1
ATOM 639 C C . LEU A 1 86 ? -12.204 8.593 7.222 1.00 89.00 86 LEU A C 1
ATOM 641 O O . LEU A 1 86 ? -12.792 7.512 7.249 1.00 89.00 86 LEU A O 1
ATOM 645 N N . GLY A 1 87 ? -11.594 9.100 8.301 1.00 78.25 87 GLY A N 1
ATOM 646 C CA . GLY A 1 87 ? -11.114 8.334 9.460 1.00 78.25 87 GLY A CA 1
ATOM 647 C C . GLY A 1 87 ? -12.009 7.188 9.934 1.00 78.25 87 GLY A C 1
ATOM 648 O O . GLY A 1 87 ? -11.549 6.053 10.029 1.00 78.25 87 GLY A O 1
ATOM 649 N N . GLY A 1 88 ? -13.297 7.445 10.178 1.00 79.50 88 GLY A N 1
ATOM 650 C CA . GLY A 1 88 ? -14.233 6.414 10.649 1.00 79.50 88 GLY A CA 1
ATOM 651 C C . GLY A 1 88 ? -14.507 5.294 9.637 1.00 79.50 88 GLY A C 1
ATOM 652 O O . GLY A 1 88 ? -14.673 4.142 10.031 1.00 79.50 88 GLY A O 1
ATOM 653 N N . ALA A 1 89 ? -14.520 5.606 8.341 1.00 84.06 89 ALA A N 1
ATOM 654 C CA . ALA A 1 89 ? -14.730 4.621 7.284 1.00 84.06 89 ALA A CA 1
ATOM 655 C C . ALA A 1 89 ? -13.500 3.723 7.085 1.00 84.06 89 ALA A C 1
ATOM 657 O O . ALA A 1 89 ? -13.655 2.521 6.889 1.00 84.06 89 ALA A O 1
ATOM 658 N N . ILE A 1 90 ? -12.290 4.287 7.173 1.00 85.12 90 ILE A N 1
ATOM 659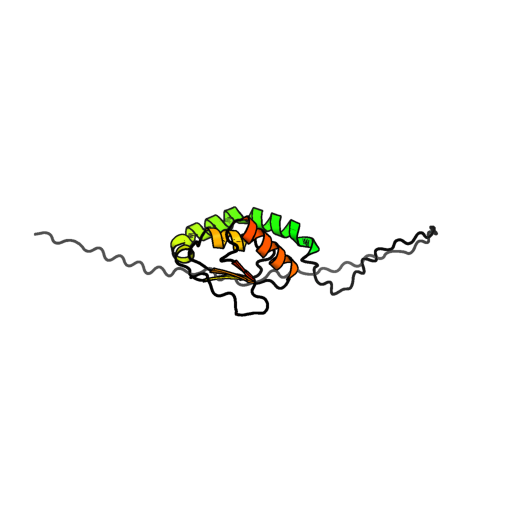 C CA . ILE A 1 90 ? -11.041 3.523 7.034 1.00 85.12 90 ILE A CA 1
ATOM 660 C C . ILE A 1 90 ? -10.756 2.698 8.292 1.00 85.12 90 ILE A C 1
ATOM 662 O O . ILE A 1 90 ? -10.472 1.508 8.185 1.00 85.12 90 ILE A O 1
ATOM 666 N N . ALA A 1 91 ? -10.889 3.287 9.483 1.00 83.12 91 ALA A N 1
ATOM 667 C CA . ALA A 1 91 ? -10.654 2.574 10.739 1.00 83.12 91 ALA A CA 1
ATOM 668 C C . ALA A 1 91 ? -11.679 1.452 10.985 1.00 83.12 91 ALA A C 1
ATOM 670 O O . ALA A 1 91 ? -11.342 0.443 11.594 1.00 83.12 91 ALA A O 1
ATOM 671 N N . GLY A 1 92 ? -12.918 1.615 10.507 1.00 87.56 92 GLY A N 1
ATOM 672 C CA . GLY A 1 92 ? -13.970 0.599 10.598 1.00 87.56 92 GLY A CA 1
ATOM 673 C C . GLY A 1 92 ? -13.962 -0.440 9.472 1.00 87.56 92 GLY A C 1
ATOM 674 O O . GLY A 1 92 ? -14.843 -1.300 9.442 1.00 87.56 92 GLY A O 1
ATOM 675 N N . ALA A 1 93 ? -13.027 -0.362 8.522 1.00 92.06 93 ALA A N 1
ATOM 676 C CA . ALA A 1 93 ? -12.954 -1.313 7.422 1.00 92.06 93 ALA A CA 1
ATOM 677 C C . ALA A 1 93 ? -12.401 -2.666 7.893 1.00 92.06 93 ALA A C 1
ATOM 679 O O . ALA A 1 93 ? -11.439 -2.737 8.650 1.00 92.06 93 ALA A O 1
ATOM 680 N N . HIS A 1 94 ? -12.969 -3.755 7.373 1.00 94.69 94 HIS A N 1
ATOM 681 C CA . HIS A 1 94 ? -12.435 -5.111 7.560 1.00 94.69 94 HIS A CA 1
ATOM 682 C C . HIS A 1 94 ? -11.659 -5.616 6.332 1.00 94.69 94 HIS A C 1
ATOM 684 O O . HIS A 1 94 ? -10.835 -6.528 6.439 1.00 94.69 94 HIS A O 1
ATOM 690 N N . HIS A 1 95 ? -11.899 -5.016 5.162 1.00 95.12 95 HIS A N 1
ATOM 691 C CA . HIS A 1 95 ? -11.232 -5.357 3.907 1.00 95.12 95 HIS A CA 1
ATOM 692 C C . HIS A 1 95 ? -10.982 -4.093 3.088 1.00 95.12 95 HIS A C 1
ATOM 694 O O . HIS A 1 95 ? -11.909 -3.320 2.847 1.00 95.12 95 HIS A O 1
ATOM 700 N N . ILE A 1 96 ? -9.745 -3.904 2.643 1.00 95.62 96 ILE A N 1
ATOM 701 C CA . ILE A 1 96 ? -9.334 -2.826 1.741 1.00 95.62 96 ILE A CA 1
ATOM 702 C C . ILE A 1 96 ? -8.714 -3.466 0.500 1.00 95.62 96 ILE A C 1
ATOM 704 O O . ILE A 1 96 ? -7.958 -4.430 0.606 1.00 95.62 96 ILE A O 1
ATOM 708 N N . VAL A 1 97 ? -9.040 -2.952 -0.681 1.00 96.50 97 VAL A N 1
ATOM 709 C CA . VAL A 1 97 ? -8.433 -3.389 -1.942 1.00 96.50 97 VAL A CA 1
ATOM 710 C C . VAL A 1 97 ? -7.713 -2.196 -2.549 1.00 96.50 97 VAL A C 1
ATOM 712 O O . VAL A 1 97 ? -8.337 -1.167 -2.795 1.00 96.50 97 VAL A O 1
ATOM 715 N N . ASP A 1 98 ? -6.412 -2.346 -2.766 1.00 96.31 98 ASP A N 1
ATOM 716 C CA . ASP A 1 98 ? -5.548 -1.347 -3.388 1.00 96.31 98 ASP A CA 1
ATOM 717 C C . ASP A 1 98 ? -5.266 -1.767 -4.836 1.00 96.31 98 ASP A C 1
ATOM 719 O O . ASP A 1 98 ? -4.672 -2.820 -5.073 1.00 96.31 98 ASP A O 1
ATOM 723 N N . VAL A 1 99 ? -5.761 -0.995 -5.803 1.00 96.25 99 VAL A N 1
ATOM 724 C CA . VAL A 1 99 ? -5.692 -1.318 -7.237 1.00 96.25 99 VAL A CA 1
ATOM 725 C C . VAL A 1 99 ? -4.624 -0.462 -7.899 1.00 96.25 99 VAL A C 1
ATOM 727 O O . VAL A 1 99 ? -4.678 0.760 -7.815 1.00 96.25 99 VAL A O 1
ATOM 730 N N . GLY A 1 100 ? -3.688 -1.106 -8.597 1.00 94.75 100 GLY A N 1
ATOM 731 C CA . GLY A 1 100 ? -2.444 -0.462 -9.020 1.00 94.75 100 GLY A CA 1
ATOM 732 C C . GLY A 1 100 ? -1.473 -0.321 -7.850 1.00 94.75 100 GLY A C 1
ATOM 733 O O . GLY A 1 100 ? -0.811 0.704 -7.710 1.00 94.75 100 GLY A O 1
ATOM 734 N N . ALA A 1 101 ? -1.434 -1.333 -6.978 1.00 96.25 101 ALA A N 1
ATOM 735 C CA . ALA A 1 101 ? -0.673 -1.307 -5.731 1.00 96.25 101 ALA A CA 1
ATOM 736 C C . ALA A 1 101 ? 0.840 -1.125 -5.947 1.00 96.25 101 ALA A C 1
ATOM 738 O O . ALA A 1 101 ? 1.551 -0.686 -5.035 1.00 96.25 101 ALA A O 1
ATOM 739 N N . GLY A 1 102 ? 1.349 -1.483 -7.133 1.00 95.94 102 GLY A N 1
ATOM 740 C CA . GLY A 1 102 ? 2.757 -1.388 -7.480 1.00 95.94 102 GLY A CA 1
ATOM 741 C C . GLY A 1 102 ? 3.645 -2.042 -6.413 1.00 95.94 102 GLY A C 1
ATOM 742 O O . GLY A 1 102 ? 3.368 -3.168 -5.988 1.00 95.94 102 GLY A O 1
ATOM 743 N N . PRO A 1 103 ? 4.722 -1.372 -5.960 1.00 97.00 103 PRO A N 1
ATOM 744 C CA . PRO A 1 103 ? 5.629 -1.908 -4.947 1.00 97.00 103 PRO A CA 1
ATOM 745 C C . PRO A 1 103 ? 5.068 -1.836 -3.511 1.00 97.00 103 PRO A C 1
ATOM 747 O O . PRO A 1 103 ? 5.804 -2.064 -2.551 1.00 97.00 103 PRO A O 1
ATOM 750 N N . GLY A 1 104 ? 3.781 -1.520 -3.335 1.00 97.31 104 GLY A N 1
ATOM 751 C CA . GLY A 1 104 ? 3.057 -1.691 -2.074 1.00 97.31 104 GLY A CA 1
ATOM 752 C C . GLY A 1 104 ? 3.248 -0.590 -1.031 1.00 97.31 104 GLY A C 1
ATOM 753 O O . GLY A 1 104 ? 2.897 -0.807 0.127 1.00 97.31 104 GLY A O 1
ATOM 754 N N . VAL A 1 105 ? 3.780 0.583 -1.395 1.00 98.31 105 VAL A N 1
ATOM 755 C CA . VAL A 1 105 ? 3.986 1.700 -0.446 1.00 98.31 105 VAL A CA 1
ATOM 756 C C . VAL A 1 105 ? 2.657 2.164 0.158 1.00 98.31 105 VAL A C 1
ATOM 758 O O . VAL A 1 105 ? 2.490 2.181 1.378 1.00 98.31 105 VAL A O 1
ATOM 761 N N . ILE A 1 106 ? 1.682 2.486 -0.696 1.00 97.88 106 ILE A N 1
ATOM 762 C CA . ILE A 1 106 ? 0.356 2.939 -0.254 1.00 97.88 106 ILE A CA 1
ATOM 763 C C . ILE A 1 106 ? -0.405 1.787 0.411 1.00 97.88 106 ILE A C 1
ATOM 765 O O . ILE A 1 106 ? -1.009 1.989 1.463 1.00 97.88 106 ILE A O 1
ATOM 769 N N . THR A 1 107 ? -0.301 0.564 -0.120 1.00 97.94 107 THR A N 1
ATOM 770 C CA . THR A 1 107 ? -0.875 -0.641 0.496 1.00 97.94 107 THR A CA 1
ATOM 771 C C . THR A 1 107 ? -0.453 -0.794 1.963 1.00 97.94 107 THR A C 1
ATOM 773 O O . THR A 1 107 ? -1.298 -1.035 2.829 1.00 97.94 107 THR A O 1
ATOM 776 N N . CYS A 1 108 ? 0.842 -0.641 2.265 1.00 97.69 108 CYS A N 1
ATOM 777 C CA . CYS A 1 108 ? 1.352 -0.773 3.631 1.00 97.69 108 CYS A CA 1
ATOM 778 C C . CYS A 1 108 ? 0.876 0.376 4.529 1.00 97.69 108 CYS A C 1
ATOM 780 O O . CYS A 1 108 ? 0.469 0.131 5.667 1.00 97.69 108 CYS A O 1
ATOM 782 N N . ALA A 1 109 ? 0.820 1.605 4.003 1.00 96.56 109 ALA A N 1
ATOM 783 C CA . ALA A 1 109 ? 0.262 2.747 4.725 1.00 96.56 109 ALA A CA 1
ATOM 784 C C . ALA A 1 109 ? -1.217 2.530 5.095 1.00 96.56 109 ALA A C 1
ATOM 786 O O . ALA A 1 109 ? -1.613 2.749 6.242 1.00 96.56 109 ALA A O 1
ATOM 787 N N . LEU A 1 110 ? -2.031 2.025 4.163 1.00 95.62 110 LEU A N 1
ATOM 788 C CA . LEU A 1 110 ? -3.431 1.676 4.425 1.00 95.62 110 LEU A CA 1
ATOM 789 C C . LEU A 1 110 ? -3.549 0.598 5.513 1.00 95.62 110 LEU A C 1
ATOM 791 O O . LEU A 1 110 ? -4.357 0.739 6.432 1.00 95.62 110 LEU A O 1
ATOM 795 N N . ALA A 1 111 ? -2.710 -0.441 5.465 1.00 95.69 111 ALA A N 1
ATOM 796 C CA . ALA A 1 111 ? -2.694 -1.502 6.475 1.00 95.69 111 ALA A CA 1
ATOM 797 C C . ALA A 1 111 ? -2.282 -1.001 7.873 1.00 95.69 111 ALA A C 1
ATOM 799 O O . ALA A 1 111 ? -2.766 -1.522 8.885 1.00 95.69 111 ALA A 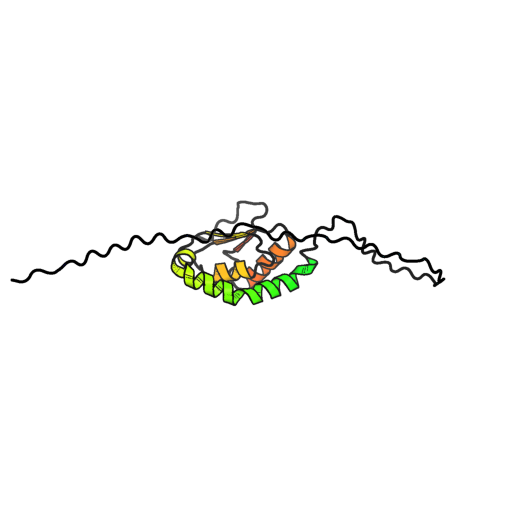O 1
ATOM 800 N N . ALA A 1 112 ? -1.401 0.000 7.941 1.00 94.06 112 ALA A N 1
ATOM 801 C CA . ALA A 1 112 ? -1.005 0.647 9.190 1.00 94.06 112 ALA A CA 1
ATOM 802 C C . ALA A 1 112 ? -2.134 1.511 9.779 1.00 94.06 112 ALA A C 1
ATOM 804 O O . ALA A 1 112 ? -2.322 1.532 10.995 1.00 94.06 112 ALA A O 1
ATOM 805 N N . HIS A 1 113 ? -2.910 2.186 8.929 1.00 93.12 113 HIS A N 1
ATOM 806 C CA . HIS A 1 113 ? -4.018 3.043 9.355 1.00 93.12 113 HIS A CA 1
ATOM 807 C C . HIS A 1 113 ? -5.323 2.296 9.670 1.00 93.12 113 HIS A C 1
ATOM 809 O O . HIS A 1 113 ? -6.133 2.801 10.446 1.00 93.12 113 HIS A O 1
ATOM 815 N N . ALA A 1 114 ? -5.521 1.103 9.107 1.00 93.44 114 ALA A N 1
ATOM 816 C CA . ALA A 1 114 ? -6.662 0.232 9.378 1.00 93.44 114 ALA A CA 1
ATOM 817 C C . ALA A 1 114 ? -6.178 -1.076 10.039 1.00 93.44 114 ALA A C 1
ATOM 819 O O . ALA A 1 114 ? -6.007 -2.090 9.356 1.00 93.44 114 ALA A O 1
ATOM 820 N N . PRO A 1 115 ? -5.899 -1.081 11.359 1.00 92.19 115 PRO A N 1
ATOM 821 C CA . PRO A 1 115 ? -5.281 -2.221 12.047 1.00 92.19 115 PRO A CA 1
ATOM 822 C C . PRO A 1 115 ? -6.150 -3.486 12.050 1.00 92.19 115 PRO A C 1
ATOM 824 O O . PRO A 1 115 ? -5.613 -4.591 12.098 1.00 92.19 115 PRO A O 1
ATOM 827 N N . ASP A 1 116 ? -7.468 -3.324 11.932 1.00 92.69 116 ASP A N 1
ATOM 828 C CA . ASP A 1 116 ? -8.435 -4.424 11.909 1.00 92.69 116 ASP A CA 1
ATOM 829 C C . ASP A 1 116 ? -8.785 -4.889 10.482 1.00 92.69 116 ASP A C 1
ATOM 831 O O . ASP A 1 116 ? -9.535 -5.852 10.305 1.00 92.69 116 ASP A O 1
ATOM 835 N N . ALA A 1 117 ? -8.238 -4.229 9.453 1.00 94.75 117 ALA A N 1
ATOM 836 C CA . ALA A 1 117 ? -8.476 -4.579 8.060 1.00 94.75 117 ALA A CA 1
ATOM 837 C C . ALA A 1 117 ? -7.452 -5.591 7.536 1.00 94.75 117 ALA A C 1
ATOM 839 O O . ALA A 1 117 ? -6.259 -5.533 7.846 1.00 94.75 117 ALA A O 1
ATOM 840 N N . THR A 1 118 ? -7.909 -6.470 6.649 1.00 96.62 118 THR A N 1
ATOM 841 C CA . THR A 1 118 ? -7.032 -7.126 5.670 1.00 96.62 118 THR A CA 1
ATOM 842 C C . THR A 1 118 ? -6.918 -6.248 4.426 1.00 96.62 118 THR A C 1
ATOM 844 O O . THR A 1 118 ? -7.887 -5.594 4.037 1.00 96.62 118 THR A O 1
ATOM 847 N N . VAL A 1 119 ? -5.738 -6.201 3.807 1.00 97.12 119 VAL A N 1
ATOM 848 C CA . VAL A 1 119 ? -5.486 -5.380 2.615 1.00 97.12 119 VAL A CA 1
ATOM 849 C C . VAL A 1 119 ? -5.049 -6.270 1.462 1.00 97.12 119 VAL A C 1
ATOM 851 O O . VAL A 1 119 ? -4.112 -7.060 1.575 1.00 97.12 119 VAL A O 1
ATOM 854 N N . THR A 1 120 ? -5.743 -6.156 0.337 1.00 97.56 120 THR A N 1
ATOM 855 C CA . THR A 1 120 ? -5.429 -6.883 -0.890 1.00 97.56 120 THR A CA 1
ATOM 856 C C . THR A 1 120 ? -4.775 -5.947 -1.897 1.00 97.56 120 THR A C 1
ATOM 858 O O . THR A 1 120 ? -5.414 -5.004 -2.352 1.00 97.56 120 THR A O 1
ATOM 861 N N . ALA A 1 121 ? -3.522 -6.225 -2.253 1.00 97.31 121 ALA A N 1
ATOM 862 C CA . ALA A 1 121 ? -2.789 -5.508 -3.291 1.00 97.31 121 ALA A CA 1
ATOM 863 C C . ALA A 1 121 ? -3.093 -6.110 -4.668 1.00 97.31 121 ALA A C 1
ATOM 865 O O . ALA A 1 121 ? -2.930 -7.313 -4.867 1.00 97.31 121 ALA A O 1
ATOM 866 N N . VAL A 1 122 ? -3.515 -5.297 -5.628 1.00 96.62 122 VAL A N 1
ATOM 867 C CA . VAL A 1 122 ? -3.814 -5.731 -6.996 1.00 96.62 122 VAL A CA 1
ATOM 868 C C . VAL A 1 122 ? -2.927 -4.960 -7.953 1.00 96.62 122 VAL A C 1
ATOM 870 O O . VAL A 1 122 ? -2.971 -3.735 -7.988 1.00 96.62 122 VAL A O 1
ATOM 873 N N . ASP A 1 123 ? -2.149 -5.674 -8.755 1.00 93.50 123 ASP A N 1
ATOM 874 C CA . ASP A 1 123 ? -1.336 -5.087 -9.814 1.00 93.50 123 ASP A CA 1
ATOM 875 C C . ASP A 1 123 ? -1.137 -6.109 -10.937 1.00 93.50 123 ASP A C 1
ATOM 877 O O . ASP A 1 123 ? -1.180 -7.319 -10.703 1.00 93.50 123 ASP A O 1
ATOM 881 N N . THR A 1 124 ? -0.933 -5.635 -12.162 1.00 91.50 124 THR A N 1
ATOM 882 C CA . THR A 1 124 ? -0.612 -6.495 -13.309 1.00 91.50 124 THR A CA 1
ATOM 883 C C . THR A 1 124 ? 0.857 -6.917 -13.326 1.00 91.50 124 THR A C 1
ATOM 885 O O . THR A 1 124 ? 1.193 -7.941 -13.920 1.00 91.50 124 THR A O 1
ATOM 888 N N . ALA A 1 125 ? 1.740 -6.156 -12.677 1.00 91.56 125 ALA A N 1
ATOM 889 C CA . ALA A 1 125 ? 3.163 -6.438 -12.593 1.00 91.56 125 ALA A CA 1
ATOM 890 C C . ALA A 1 125 ? 3.482 -7.293 -11.353 1.00 91.56 125 ALA A C 1
ATOM 892 O O . ALA A 1 125 ? 3.767 -6.785 -10.268 1.00 91.56 125 ALA A O 1
ATOM 893 N N . GLU A 1 126 ? 3.506 -8.617 -11.527 1.00 92.38 126 GLU A N 1
ATOM 894 C CA . GLU A 1 126 ? 3.864 -9.576 -10.467 1.00 92.38 126 GLU A CA 1
ATOM 895 C C . GLU A 1 126 ? 5.187 -9.248 -9.730 1.00 92.38 126 GLU A C 1
ATOM 897 O O . GLU A 1 126 ? 5.211 -9.342 -8.497 1.00 92.38 126 GLU A O 1
ATOM 902 N N . PRO A 1 127 ? 6.270 -8.782 -10.397 1.00 92.69 127 PRO A N 1
ATOM 903 C CA . PRO A 1 127 ? 7.491 -8.379 -9.696 1.00 92.69 127 PRO A CA 1
ATOM 904 C C . PRO A 1 127 ? 7.290 -7.232 -8.693 1.00 92.69 127 PRO A C 1
ATOM 906 O O . PRO A 1 127 ? 7.973 -7.190 -7.667 1.00 92.69 127 PRO A O 1
ATOM 909 N N . LEU A 1 128 ? 6.351 -6.317 -8.959 1.00 95.12 128 LEU A N 1
ATOM 910 C CA . LEU A 1 128 ? 6.023 -5.228 -8.040 1.00 95.12 128 LEU A CA 1
ATOM 911 C C . LEU A 1 128 ? 5.254 -5.748 -6.821 1.00 95.12 128 LEU A C 1
ATOM 913 O O . LEU A 1 128 ? 5.609 -5.414 -5.692 1.00 95.12 128 LEU A O 1
ATOM 917 N N . LEU A 1 129 ? 4.300 -6.663 -7.023 1.00 95.88 129 LEU A N 1
ATOM 918 C CA . LEU A 1 129 ? 3.595 -7.324 -5.919 1.00 95.88 129 LEU A CA 1
ATOM 919 C C . LEU A 1 129 ? 4.550 -8.105 -5.007 1.00 95.88 129 LEU A C 1
ATOM 921 O O . LEU A 1 129 ? 4.388 -8.088 -3.785 1.00 95.88 129 LEU A O 1
ATOM 925 N N . HIS A 1 130 ? 5.577 -8.753 -5.570 1.00 95.12 130 HIS A N 1
ATOM 926 C CA . HIS A 1 130 ? 6.607 -9.420 -4.772 1.00 95.12 130 HIS A CA 1
ATOM 927 C C . HIS A 1 130 ? 7.377 -8.429 -3.886 1.00 95.12 130 HIS A C 1
ATOM 929 O O . HIS A 1 130 ? 7.549 -8.678 -2.690 1.00 95.12 130 HIS A O 1
ATOM 935 N N . ARG A 1 131 ? 7.788 -7.280 -4.440 1.00 95.88 131 ARG A N 1
ATOM 936 C CA . ARG A 1 131 ? 8.413 -6.197 -3.660 1.00 95.88 131 ARG A CA 1
ATOM 937 C C . ARG A 1 131 ? 7.484 -5.686 -2.560 1.00 95.88 131 ARG A C 1
ATOM 939 O O . ARG A 1 131 ? 7.919 -5.564 -1.415 1.00 95.88 131 ARG A O 1
ATOM 946 N N . GLY A 1 132 ? 6.203 -5.492 -2.871 1.00 96.56 132 GLY A N 1
ATOM 947 C CA . GLY A 1 132 ? 5.184 -5.105 -1.895 1.00 96.56 132 GLY A CA 1
ATOM 948 C C . GLY A 1 132 ? 5.044 -6.097 -0.741 1.00 96.56 132 GLY A C 1
ATOM 949 O O . GLY A 1 132 ? 4.982 -5.685 0.416 1.00 96.56 132 GLY A O 1
ATOM 950 N N . ALA A 1 133 ? 5.087 -7.404 -1.008 1.00 96.50 133 ALA A N 1
ATOM 951 C CA . ALA A 1 133 ? 5.052 -8.426 0.042 1.00 96.50 133 ALA A CA 1
ATOM 952 C C . ALA A 1 133 ? 6.290 -8.380 0.964 1.00 96.50 133 ALA A C 1
ATOM 954 O O . ALA A 1 133 ? 6.172 -8.527 2.188 1.00 96.50 133 ALA A O 1
ATOM 955 N N . VAL A 1 134 ? 7.480 -8.143 0.397 1.00 97.12 134 VAL A N 1
ATOM 956 C CA . VAL A 1 134 ? 8.724 -7.963 1.169 1.00 97.12 134 VAL A CA 1
ATOM 957 C C . VAL A 1 134 ? 8.651 -6.703 2.036 1.00 97.12 134 VAL A C 1
ATOM 959 O O . VAL A 1 134 ? 8.977 -6.759 3.228 1.00 97.12 134 VAL A O 1
ATOM 962 N N . ARG A 1 135 ? 8.171 -5.586 1.476 1.00 97.25 135 ARG A N 1
ATOM 963 C CA . ARG A 1 135 ? 7.955 -4.332 2.209 1.00 97.25 135 ARG A CA 1
ATOM 964 C C . ARG A 1 135 ? 6.966 -4.528 3.356 1.00 97.25 135 ARG A C 1
ATOM 966 O O . ARG A 1 135 ? 7.313 -4.254 4.500 1.00 97.25 135 ARG A O 1
ATOM 973 N N . ALA A 1 136 ? 5.801 -5.115 3.090 1.00 97.56 136 ALA A N 1
ATOM 974 C CA . ALA A 1 136 ? 4.778 -5.372 4.104 1.00 97.56 136 ALA A CA 1
ATOM 975 C C . ALA A 1 136 ? 5.305 -6.227 5.266 1.00 97.56 136 ALA A C 1
ATOM 977 O O . ALA A 1 136 ? 4.989 -5.975 6.430 1.00 97.56 136 ALA A O 1
ATOM 978 N N . THR A 1 137 ? 6.136 -7.229 4.971 1.00 97.69 137 THR A N 1
ATOM 979 C CA . THR A 1 137 ? 6.799 -8.043 6.000 1.00 97.69 137 THR A CA 1
ATOM 980 C C . THR A 1 137 ? 7.768 -7.206 6.835 1.00 97.69 137 THR A C 1
ATOM 982 O O . THR A 1 137 ? 7.752 -7.293 8.062 1.00 97.69 137 THR A O 1
ATOM 985 N N . THR A 1 138 ? 8.576 -6.369 6.183 1.00 97.38 138 THR A N 1
ATOM 986 C CA . THR A 1 138 ? 9.560 -5.487 6.833 1.00 97.38 138 THR A CA 1
ATOM 987 C C . THR A 1 138 ? 8.893 -4.437 7.725 1.00 97.38 138 THR A C 1
ATOM 989 O O . THR A 1 138 ? 9.376 -4.160 8.820 1.00 97.38 138 THR A O 1
ATOM 992 N N . GLU A 1 139 ? 7.747 -3.907 7.299 1.00 96.81 139 GLU A N 1
ATOM 993 C CA . GLU A 1 139 ? 6.943 -2.932 8.047 1.00 96.81 139 GLU A CA 1
ATOM 994 C C . GLU A 1 139 ? 6.019 -3.588 9.100 1.00 96.81 139 GLU A C 1
ATOM 996 O O . GLU A 1 139 ? 5.296 -2.902 9.819 1.00 96.81 139 GLU A O 1
ATOM 1001 N N . GLY A 1 140 ? 6.035 -4.922 9.229 1.00 97.19 140 GLY A N 1
ATOM 1002 C CA . GLY A 1 140 ? 5.277 -5.665 10.245 1.00 97.19 140 GLY A CA 1
ATOM 1003 C C . GLY A 1 140 ? 3.788 -5.883 9.934 1.00 97.19 140 GLY A C 1
ATOM 1004 O O . GLY A 1 140 ? 3.065 -6.474 10.740 1.00 97.19 140 GLY A O 1
ATOM 1005 N N . VAL A 1 141 ? 3.317 -5.472 8.755 1.00 97.25 141 VAL A N 1
ATOM 1006 C CA . VAL A 1 141 ? 1.916 -5.610 8.309 1.00 97.25 141 VAL A CA 1
ATOM 1007 C C . VAL A 1 141 ? 1.673 -6.828 7.407 1.00 97.25 141 VAL A C 1
ATOM 1009 O O . VAL A 1 141 ? 0.529 -7.127 7.070 1.00 97.25 141 VAL A O 1
ATOM 1012 N N . GLY A 1 142 ? 2.716 -7.592 7.070 1.00 94.94 142 GLY A N 1
ATOM 1013 C CA . GLY A 1 142 ? 2.656 -8.706 6.112 1.00 94.94 142 GLY A CA 1
ATOM 1014 C C . GLY A 1 142 ? 1.661 -9.825 6.446 1.00 94.94 142 GLY A C 1
ATOM 1015 O O . GLY A 1 142 ? 1.208 -10.522 5.551 1.00 94.94 142 GLY A O 1
ATOM 1016 N N . HIS A 1 143 ? 1.250 -9.977 7.708 1.00 94.38 143 HIS A N 1
ATOM 1017 C CA . HIS A 1 143 ? 0.228 -10.958 8.103 1.00 94.38 143 HIS A CA 1
ATOM 1018 C C . HIS A 1 143 ? -1.202 -10.587 7.655 1.00 94.38 143 HIS A C 1
ATOM 1020 O O . HIS A 1 143 ? -2.088 -11.440 7.697 1.00 94.38 143 HIS A O 1
ATOM 1026 N N . ARG A 1 144 ? -1.435 -9.331 7.244 1.00 95.31 144 ARG A N 1
ATOM 1027 C CA . ARG A 1 144 ? -2.735 -8.810 6.773 1.00 95.31 144 ARG A CA 1
ATOM 1028 C C . ARG A 1 144 ? -2.712 -8.326 5.327 1.00 95.31 144 ARG A C 1
ATOM 1030 O O . ARG A 1 144 ? -3.773 -8.013 4.795 1.00 95.31 144 ARG A O 1
ATOM 1037 N N . VAL A 1 145 ? -1.536 -8.258 4.705 1.00 95.25 145 VAL A N 1
ATOM 1038 C CA . VAL A 1 145 ? -1.356 -7.798 3.325 1.00 95.25 145 VAL A CA 1
ATOM 1039 C C . VAL A 1 145 ? -1.100 -8.997 2.419 1.00 95.25 145 VAL A C 1
ATOM 1041 O O . VAL A 1 145 ? -0.204 -9.793 2.689 1.00 95.25 145 VAL A O 1
ATOM 1044 N N . GLY A 1 146 ? -1.858 -9.119 1.329 1.00 90.56 146 GLY A N 1
ATOM 1045 C CA . GLY A 1 146 ? -1.652 -10.177 0.337 1.00 90.56 146 GLY A CA 1
ATOM 1046 C C . GLY A 1 146 ? -1.968 -9.724 -1.091 1.00 90.56 146 GLY A C 1
ATOM 1047 O O . GLY A 1 146 ? -2.838 -8.872 -1.273 1.00 90.56 146 GLY A O 1
ATOM 1048 N N . PRO A 1 147 ? -1.284 -10.263 -2.116 1.00 86.38 147 PRO A N 1
ATOM 1049 C CA . PRO A 1 147 ? -1.575 -9.938 -3.505 1.00 86.38 147 PRO A CA 1
ATOM 1050 C C . PRO A 1 147 ? -2.846 -10.639 -4.006 1.00 86.38 147 PRO A C 1
ATOM 1052 O O . PRO A 1 147 ? -3.134 -11.779 -3.634 1.00 86.38 147 PRO A O 1
ATOM 1055 N N . LEU A 1 148 ? -3.569 -10.005 -4.928 1.00 75.75 148 LEU A N 1
ATOM 1056 C CA . LEU A 1 148 ? -4.594 -10.658 -5.740 1.00 75.75 148 LEU A CA 1
ATOM 1057 C C . LEU A 1 148 ? -3.935 -11.289 -6.970 1.00 75.75 148 LEU A C 1
ATOM 1059 O O . LEU A 1 148 ? -3.951 -10.737 -8.065 1.00 75.75 148 LEU A O 1
ATOM 1063 N N . GLY A 1 149 ? -3.350 -12.467 -6.770 1.00 52.72 149 GLY A N 1
ATOM 1064 C CA . GLY A 1 149 ? -2.738 -13.268 -7.824 1.00 52.72 149 GLY A CA 1
ATOM 1065 C C . GLY A 1 149 ? -2.846 -14.749 -7.484 1.00 52.72 149 GLY A C 1
ATOM 1066 O O . GLY A 1 149 ? -2.082 -15.260 -6.678 1.00 52.72 149 GLY A O 1
ATOM 1067 N N . GLY A 1 150 ? -3.835 -15.434 -8.065 1.00 41.38 150 GLY A N 1
ATOM 1068 C CA . GLY A 1 150 ? -3.856 -16.897 -8.160 1.00 41.38 150 GLY A CA 1
ATOM 1069 C C . GLY A 1 150 ? -3.889 -17.708 -6.855 1.00 41.38 150 GLY A C 1
ATOM 1070 O O . GLY A 1 150 ? -3.081 -18.615 -6.697 1.00 41.38 150 GLY A O 1
ATOM 1071 N N . GLY A 1 151 ? -4.871 -17.483 -5.972 1.00 34.47 151 GLY A N 1
ATOM 1072 C CA . GLY A 1 151 ? -5.293 -18.524 -5.021 1.00 34.47 151 GLY A CA 1
ATOM 1073 C C . GLY A 1 151 ? -6.122 -18.054 -3.814 1.00 34.47 151 GLY A C 1
ATOM 1074 O O . GLY A 1 151 ? -5.584 -17.365 -2.951 1.00 34.47 151 GLY A O 1
ATOM 1075 N N . PRO A 1 152 ? -7.395 -18.476 -3.662 1.00 43.12 152 PRO A N 1
ATOM 1076 C CA . PRO A 1 152 ? -8.127 -18.338 -2.405 1.00 43.12 152 PRO A CA 1
ATOM 1077 C C . PRO A 1 152 ? -7.630 -19.402 -1.413 1.00 43.12 152 PRO A C 1
ATOM 1079 O O . PRO A 1 152 ? -7.907 -20.588 -1.580 1.00 43.12 152 PRO A O 1
ATOM 1082 N N . GLY A 1 153 ? -6.874 -19.007 -0.384 1.00 45.00 153 GLY A N 1
ATOM 1083 C CA . GLY A 1 153 ? -6.380 -19.983 0.599 1.00 45.00 153 GLY A CA 1
ATOM 1084 C C . GLY A 1 153 ? -5.630 -19.454 1.819 1.00 45.00 153 GLY A C 1
ATOM 1085 O O . GLY A 1 153 ? -5.499 -20.189 2.797 1.00 45.00 153 GLY A O 1
ATOM 1086 N N . ALA A 1 154 ? -5.183 -18.198 1.833 1.00 46.56 154 ALA A N 1
ATOM 1087 C CA . ALA A 1 154 ? -4.644 -17.606 3.052 1.00 46.56 154 ALA A CA 1
ATOM 1088 C C . ALA A 1 154 ? -5.807 -17.208 3.975 1.00 46.56 154 ALA A C 1
ATOM 1090 O O . ALA A 1 154 ? -6.349 -16.109 3.903 1.00 46.56 154 ALA A O 1
ATOM 1091 N N . ARG A 1 155 ? -6.244 -18.156 4.807 1.00 41.25 155 ARG A N 1
ATOM 1092 C CA . ARG A 1 155 ? -7.164 -17.899 5.919 1.00 41.25 155 ARG A CA 1
ATOM 1093 C C . ARG A 1 155 ? -6.531 -16.838 6.843 1.00 41.25 155 ARG A C 1
ATOM 1095 O O . ARG A 1 155 ? -5.368 -17.022 7.208 1.00 41.25 155 ARG A O 1
ATOM 1102 N N . PRO A 1 156 ? -7.254 -15.780 7.256 1.00 46.28 156 PRO A N 1
ATOM 1103 C CA . PRO A 1 156 ? -6.735 -14.842 8.250 1.00 46.28 156 PRO A CA 1
ATOM 1104 C C . PRO A 1 156 ? -6.439 -15.569 9.580 1.00 46.28 156 PRO A C 1
ATOM 1106 O O . PRO A 1 156 ? -7.093 -16.580 9.877 1.00 46.28 156 PRO A O 1
ATOM 1109 N N . PRO A 1 157 ? -5.436 -15.117 10.361 1.00 40.16 157 PRO A N 1
ATOM 1110 C CA . PRO A 1 157 ? -5.094 -15.736 11.644 1.00 40.16 157 PRO A CA 1
ATOM 1111 C C . PRO A 1 157 ? -6.307 -15.756 12.602 1.00 40.16 157 PRO A C 1
ATOM 1113 O O . PRO A 1 157 ? -7.202 -14.927 12.438 1.00 40.16 157 PRO A O 1
ATOM 1116 N N . PRO A 1 158 ? -6.378 -16.739 13.528 1.00 48.28 158 PRO A N 1
ATOM 1117 C CA . PRO A 1 158 ? -7.538 -16.958 14.396 1.00 48.28 158 PRO A CA 1
ATOM 1118 C C . PRO A 1 158 ? -7.846 -15.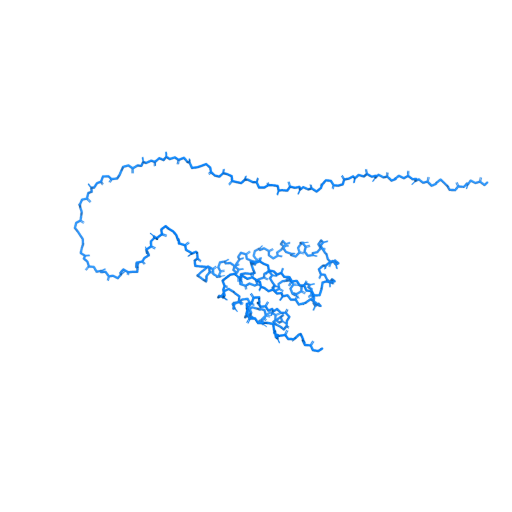783 15.325 1.00 48.28 158 PRO A C 1
ATOM 1120 O O . PRO A 1 158 ? -6.889 -15.097 15.750 1.00 48.28 158 PRO A O 1
#

Foldseek 3Di:
DDDDDDDPDPPPDDDDDPPPDDDDDDDDDDDDDDDDDDDDDDDDDDPDPDPPPDPPDDPPLLVCQVVVLVVLVVCLVVLVVVCVVCVVVLQPEAEAEAAQCFLPSSVLSSCVSHVNHAYEYEDPDPSSQVNNLVVCVVSVSNLRYYYPDDDDDSDRDD

Radius of gyration: 26.26 Å; chains: 1; bounding box: 81×52×76 Å

Secondary structure (DSSP, 8-state):
-------------------------PPP--------------------------SS----TTTTHHHHHHHHHHHHHHHHHHHHHTHHHHHT-SEEEEET-TTSHHHHHHHHH-TT-EEEEE-S-HHHHHHHHHHHHHTT-TTTEEESSS-S--PPP-

pLDDT: mean 73.04, std 24.58, range [31.62, 98.38]

Sequence (158 aa):
MLGPVVNDNESKGEVMAPTVAESLSMTADDTQHDHRHRHGHGHGHSHGHGHGHSHGDDVDWSAMAEHLEIDGELALPLVAAIVSELGGAIAGAHHIVDVGAGPGVITCALAAHAPDATVTAVDTAEPLLHRGAVRATTEGVGHRVGPLGGGPGARPPP